Protein AF-A0A967PQ58-F1 (afdb_monomer_lite)

Secondary structure (DSSP, 8-state):
-HHHHHHHHHHHHTTS-EEEEE--GGG--HHHHHHHHHHHTS-TTS-EEEEE---GGG--TT-HHHHHHHHHHH--

Radius of gyration: 12.93 Å; chains: 1; bounding box: 29×26×34 Å

Foldseek 3Di:
DLVVVLVVQQVVQVVHQEEAEAEACLPDDPVVLVSVLSNLPDDPPGSYHYHYDHDPVSDDVPRNVVVSVVVVVVVD

Structure (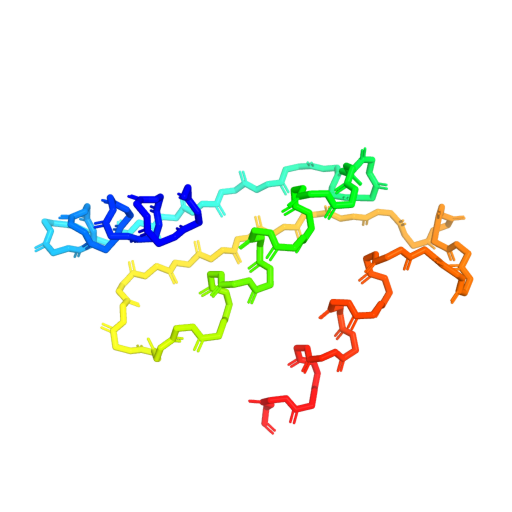mmCIF, N/CA/C/O backbone):
data_AF-A0A967PQ58-F1
#
_entry.id   AF-A0A967PQ58-F1
#
loop_
_atom_site.group_PDB
_atom_site.id
_atom_site.type_symbol
_atom_site.label_atom_id
_atom_site.label_alt_id
_atom_site.label_comp_id
_atom_site.label_asym_id
_atom_site.label_entity_id
_atom_site.label_seq_id
_atom_site.pdbx_PDB_ins_code
_atom_site.Cartn_x
_atom_site.Cartn_y
_atom_site.Cartn_z
_atom_site.occupancy
_atom_site.B_iso_or_equiv
_atom_site.auth_seq_id
_atom_site.auth_comp_id
_atom_site.auth_asym_id
_atom_site.auth_atom_id
_atom_site.pdbx_PDB_model_num
ATOM 1 N N . LEU A 1 1 ? 6.565 9.442 9.496 1.00 87.75 1 LEU A N 1
ATOM 2 C CA . LEU A 1 1 ? 5.465 9.436 8.503 1.00 87.75 1 LEU A CA 1
ATOM 3 C C . LEU A 1 1 ? 4.895 8.037 8.306 1.00 87.75 1 LEU A C 1
ATOM 5 O O . LEU A 1 1 ? 3.701 7.886 8.492 1.00 87.75 1 LEU A O 1
ATOM 9 N N . PHE A 1 2 ? 5.714 7.034 7.967 1.00 91.69 2 PHE A N 1
ATOM 10 C CA . PHE A 1 2 ? 5.219 5.679 7.677 1.00 91.69 2 PHE A CA 1
ATOM 11 C C . PHE A 1 2 ? 4.472 5.043 8.852 1.00 91.69 2 PHE A C 1
ATOM 13 O O . PHE A 1 2 ? 3.318 4.666 8.686 1.00 91.69 2 PHE A O 1
ATOM 20 N N . GLU A 1 3 ? 5.069 5.072 10.046 1.00 92.56 3 GLU A N 1
ATOM 21 C CA . GLU A 1 3 ? 4.413 4.591 11.271 1.00 92.56 3 GLU A CA 1
ATOM 22 C C . GLU A 1 3 ? 3.076 5.288 11.532 1.00 92.56 3 GLU A C 1
ATOM 24 O O . GLU A 1 3 ? 2.079 4.633 11.775 1.00 92.56 3 GLU A O 1
ATOM 29 N N . ALA A 1 4 ? 3.008 6.613 11.373 1.00 94.62 4 ALA A N 1
ATOM 30 C CA . ALA A 1 4 ? 1.769 7.355 11.608 1.00 94.62 4 ALA A CA 1
ATOM 31 C C . ALA A 1 4 ? 0.629 6.932 10.661 1.00 94.62 4 ALA A C 1
ATOM 33 O O . ALA A 1 4 ? -0.529 6.906 11.066 1.00 94.62 4 ALA A O 1
ATOM 34 N N . VAL A 1 5 ? 0.942 6.596 9.404 1.00 92.88 5 VAL A N 1
ATOM 35 C CA . VAL A 1 5 ? -0.056 6.077 8.453 1.00 92.88 5 VAL A CA 1
ATOM 36 C C . VAL A 1 5 ? -0.439 4.642 8.796 1.00 92.88 5 VAL A C 1
ATOM 38 O O . VAL A 1 5 ? -1.618 4.299 8.738 1.00 92.88 5 VAL A O 1
ATOM 41 N N . ALA A 1 6 ? 0.530 3.814 9.180 1.00 91.44 6 ALA A N 1
ATOM 42 C CA . ALA A 1 6 ? 0.267 2.451 9.618 1.00 91.44 6 ALA A CA 1
ATOM 43 C C . ALA A 1 6 ? -0.628 2.423 10.868 1.00 91.44 6 ALA A C 1
ATOM 45 O O . ALA A 1 6 ? -1.631 1.717 10.877 1.00 91.44 6 ALA A O 1
ATOM 46 N N . ASP A 1 7 ? -0.335 3.256 11.865 1.00 92.38 7 ASP A N 1
ATOM 47 C CA . ASP A 1 7 ? -1.111 3.372 13.101 1.00 92.38 7 ASP A CA 1
ATOM 48 C C . ASP A 1 7 ? -2.515 3.934 12.839 1.00 92.38 7 ASP A C 1
ATOM 50 O O . ASP A 1 7 ? -3.492 3.492 13.447 1.00 92.38 7 ASP A O 1
ATOM 54 N N . LEU A 1 8 ? -2.648 4.873 11.894 1.00 93.06 8 LEU A N 1
ATOM 55 C CA . LEU A 1 8 ? -3.951 5.362 11.445 1.00 93.06 8 LEU A CA 1
ATOM 56 C C . LEU A 1 8 ? -4.794 4.221 10.862 1.00 93.06 8 LEU A C 1
ATOM 58 O O . LEU A 1 8 ? -5.945 4.039 11.263 1.00 93.06 8 LEU A O 1
ATOM 62 N N . LEU A 1 9 ? -4.223 3.446 9.937 1.00 91.75 9 LEU A N 1
ATOM 63 C CA . LEU A 1 9 ? -4.905 2.310 9.317 1.00 91.75 9 LEU A CA 1
ATOM 64 C C . LEU A 1 9 ? -5.237 1.234 10.349 1.00 91.75 9 LEU A C 1
ATOM 66 O O . LEU A 1 9 ? -6.354 0.722 10.362 1.00 91.75 9 LEU A O 1
ATOM 70 N N . GLU A 1 10 ? -4.314 0.939 11.260 1.00 91.50 10 GLU A N 1
ATOM 71 C CA . GLU A 1 10 ? -4.542 0.003 12.354 1.00 91.50 10 GLU A CA 1
ATOM 72 C C . GLU A 1 10 ? -5.715 0.459 13.229 1.00 91.50 10 GLU A C 1
ATOM 74 O O . GLU A 1 10 ? -6.639 -0.320 13.468 1.00 91.50 10 GLU A O 1
ATOM 79 N N . GLY A 1 11 ? -5.761 1.738 13.609 1.00 93.00 11 GLY A N 1
ATOM 80 C CA . GLY A 1 11 ? -6.881 2.321 14.347 1.00 93.00 11 GLY A CA 1
ATOM 81 C C . GLY A 1 11 ? -8.225 2.202 13.618 1.00 93.00 11 GLY A C 1
ATOM 82 O O . GLY A 1 11 ? -9.259 1.994 14.260 1.00 93.00 11 GLY A O 1
ATOM 83 N N . MET A 1 12 ? -8.231 2.270 12.282 1.00 93.44 12 MET A N 1
ATOM 84 C CA . MET A 1 12 ? -9.426 1.993 11.476 1.00 93.44 12 MET A CA 1
ATOM 85 C C . MET A 1 12 ? -9.811 0.509 11.541 1.00 93.44 12 MET A C 1
ATOM 87 O O . MET A 1 12 ? -10.989 0.200 11.737 1.00 93.44 12 MET A O 1
ATOM 91 N N . THR A 1 13 ? -8.832 -0.403 11.472 1.00 92.94 13 THR A N 1
ATOM 92 C CA . THR A 1 13 ? -9.088 -1.853 11.546 1.00 92.94 13 THR A CA 1
ATOM 93 C C . THR A 1 13 ? -9.663 -2.330 12.878 1.00 92.94 13 THR A C 1
ATOM 95 O O . THR A 1 13 ? -10.364 -3.343 12.917 1.00 92.94 13 THR A O 1
ATOM 98 N N . GLN A 1 14 ? -9.425 -1.584 13.965 1.00 92.12 14 GLN A N 1
ATOM 99 C CA . GLN A 1 14 ? -10.027 -1.863 15.275 1.00 92.12 14 GLN A CA 1
ATOM 100 C C . GLN A 1 14 ? -11.546 -1.644 15.284 1.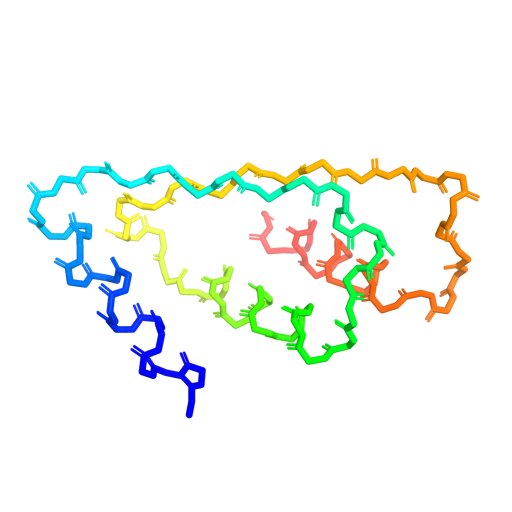00 92.12 14 GLN A C 1
ATOM 102 O O . GLN A 1 14 ? -12.255 -2.235 16.096 1.00 92.12 14 GLN A O 1
ATOM 107 N N . ARG A 1 15 ? -12.064 -0.795 14.387 1.00 92.38 15 ARG A N 1
ATOM 108 C CA . ARG A 1 15 ? -13.496 -0.468 14.298 1.00 92.38 15 ARG A CA 1
ATOM 109 C C . ARG A 1 15 ? -14.227 -1.356 13.296 1.00 92.38 15 ARG A C 1
ATOM 111 O O . ARG A 1 15 ? -15.359 -1.753 13.550 1.00 92.38 15 ARG A O 1
ATOM 118 N N . ALA A 1 16 ? -13.591 -1.653 12.166 1.00 93.00 16 ALA A N 1
ATOM 119 C CA . ALA A 1 16 ? -14.144 -2.480 11.099 1.00 93.00 16 ALA A CA 1
ATOM 120 C C . ALA A 1 16 ? -13.020 -3.060 10.234 1.00 93.00 16 ALA A C 1
ATOM 122 O O . ALA A 1 16 ? -11.934 -2.499 10.181 1.00 93.00 16 ALA A O 1
ATOM 123 N N . SER A 1 17 ? -13.280 -4.149 9.512 1.00 93.94 17 SER A N 1
ATOM 124 C CA . SER A 1 17 ? -12.331 -4.643 8.507 1.00 93.94 17 SER A CA 1
ATOM 125 C C . SER A 1 17 ? -12.141 -3.605 7.396 1.00 93.94 17 SER A C 1
ATOM 127 O O . SER A 1 17 ? -13.121 -3.069 6.879 1.00 93.94 17 SER A O 1
ATOM 129 N N . VAL A 1 18 ? -10.890 -3.337 7.019 1.00 93.94 18 VAL A N 1
ATOM 130 C CA . VAL A 1 18 ? -10.529 -2.333 6.008 1.00 93.94 18 VAL A CA 1
ATOM 131 C C . VAL A 1 18 ? -10.030 -3.032 4.749 1.00 93.94 18 VAL A C 1
ATOM 133 O O . VAL A 1 18 ? -9.182 -3.920 4.823 1.00 93.94 18 VAL A O 1
ATOM 136 N N . VAL A 1 19 ? -10.529 -2.601 3.589 1.00 94.75 19 VAL A N 1
ATOM 137 C CA . VAL A 1 19 ? -9.982 -2.981 2.282 1.00 94.75 19 VAL A CA 1
ATOM 138 C C . VAL A 1 19 ? -9.354 -1.746 1.650 1.00 94.75 19 VAL A C 1
ATOM 140 O O . VAL A 1 19 ? -10.045 -0.766 1.381 1.00 94.75 19 VAL A O 1
ATOM 143 N N . MET A 1 20 ? -8.046 -1.792 1.425 1.00 93.38 20 MET A N 1
ATOM 144 C CA . MET A 1 20 ? -7.305 -0.776 0.689 1.00 93.38 20 MET A CA 1
ATOM 145 C C . MET A 1 20 ? -7.116 -1.252 -0.748 1.00 93.38 20 MET A C 1
ATOM 147 O O . MET A 1 20 ? -6.457 -2.263 -0.979 1.00 93.38 20 MET A O 1
ATOM 151 N N . VAL A 1 21 ? -7.687 -0.520 -1.702 1.00 95.62 21 VAL A N 1
ATOM 152 C CA . VAL A 1 21 ? -7.530 -0.789 -3.136 1.00 95.62 21 VAL A CA 1
ATOM 153 C C . VAL A 1 21 ? -6.552 0.223 -3.720 1.00 95.62 21 VAL A C 1
ATOM 155 O O . VAL A 1 21 ? -6.762 1.426 -3.576 1.00 95.62 21 VAL A O 1
ATOM 158 N N . ILE A 1 22 ? -5.489 -0.262 -4.357 1.00 94.56 22 ILE A N 1
ATOM 159 C CA . ILE A 1 22 ? -4.473 0.556 -5.022 1.00 94.56 22 ILE A CA 1
ATOM 160 C C . ILE A 1 22 ? -4.476 0.202 -6.505 1.00 94.56 22 ILE A C 1
ATOM 162 O O . ILE A 1 22 ? -4.138 -0.925 -6.869 1.00 94.56 22 ILE A O 1
ATOM 166 N N . ASP A 1 23 ? -4.858 1.160 -7.344 1.00 94.00 23 ASP A N 1
ATOM 167 C CA . ASP A 1 23 ? -4.812 0.986 -8.793 1.00 94.00 23 ASP A CA 1
ATOM 168 C C . ASP A 1 23 ? -3.463 1.438 -9.366 1.00 94.00 23 ASP A C 1
ATOM 170 O O . ASP A 1 23 ? -2.779 2.273 -8.769 1.00 94.00 23 ASP A O 1
ATOM 174 N N . ASP A 1 24 ? -3.080 0.871 -10.508 1.00 92.19 24 ASP A N 1
ATOM 175 C CA . ASP A 1 24 ? -1.884 1.232 -11.275 1.00 92.19 24 ASP A CA 1
ATOM 176 C C . ASP A 1 24 ? -0.583 1.330 -10.450 1.00 92.19 24 ASP A C 1
ATOM 178 O O . ASP A 1 24 ? 0.258 2.200 -10.675 1.00 92.19 24 ASP A O 1
ATOM 182 N N . LEU A 1 25 ? -0.334 0.376 -9.545 1.00 92.44 25 LEU A N 1
ATOM 183 C CA . LEU A 1 25 ? 0.817 0.397 -8.627 1.00 92.44 25 LEU A CA 1
ATOM 184 C C . LEU A 1 25 ? 2.183 0.497 -9.340 1.00 92.44 25 LEU A C 1
ATOM 186 O O . LEU A 1 25 ? 3.149 0.995 -8.769 1.00 92.44 25 LEU A O 1
ATOM 190 N N . HIS A 1 26 ? 2.271 0.052 -10.593 1.00 90.56 26 HIS A N 1
ATOM 191 C CA . HIS A 1 26 ? 3.448 0.225 -11.449 1.00 90.56 26 HIS A CA 1
ATOM 192 C C . HIS A 1 26 ? 3.856 1.692 -11.692 1.00 90.56 26 HIS A C 1
ATOM 194 O O . HIS A 1 26 ? 5.020 1.936 -11.969 1.00 90.56 26 HIS A O 1
ATOM 200 N N . TRP A 1 27 ? 2.955 2.670 -11.545 1.00 91.50 27 TRP A N 1
ATOM 201 C CA . TRP A 1 27 ? 3.274 4.103 -11.684 1.00 91.50 27 TRP A CA 1
ATOM 202 C C . TRP A 1 27 ? 3.660 4.754 -10.351 1.00 91.50 27 TRP A C 1
ATOM 204 O O . TRP A 1 27 ? 3.980 5.944 -10.308 1.00 91.50 27 TRP A O 1
ATOM 214 N N . ALA A 1 28 ? 3.614 4.000 -9.249 1.00 91.94 28 ALA A N 1
ATOM 215 C CA . ALA A 1 28 ? 3.923 4.525 -7.932 1.00 91.94 28 ALA A CA 1
ATOM 216 C C . ALA A 1 28 ? 5.406 4.891 -7.820 1.00 91.94 28 ALA A C 1
ATOM 218 O O . ALA A 1 28 ? 6.303 4.139 -8.211 1.00 91.94 28 ALA A O 1
ATOM 219 N N . ASP A 1 29 ? 5.665 6.046 -7.216 1.00 90.94 29 ASP A N 1
ATOM 220 C CA . ASP A 1 29 ? 7.022 6.468 -6.928 1.00 90.94 29 ASP A CA 1
ATOM 221 C C . ASP A 1 29 ? 7.674 5.584 -5.847 1.00 90.94 29 ASP A C 1
ATOM 223 O O . ASP A 1 29 ? 7.036 4.837 -5.093 1.00 90.94 29 ASP A O 1
ATOM 227 N N . LYS A 1 30 ? 9.002 5.668 -5.755 1.00 90.19 30 LYS A N 1
ATOM 228 C CA . LYS A 1 30 ? 9.773 4.879 -4.789 1.00 90.19 30 LYS A CA 1
ATOM 229 C C . LYS A 1 30 ? 9.307 5.090 -3.332 1.00 90.19 30 LYS A C 1
ATOM 231 O O . LYS A 1 30 ? 9.179 4.088 -2.626 1.00 90.19 30 LYS A O 1
ATOM 236 N N . PRO A 1 31 ? 9.047 6.321 -2.842 1.00 92.50 31 PRO A N 1
ATOM 237 C CA . PRO A 1 31 ? 8.494 6.529 -1.503 1.00 92.50 31 PRO A CA 1
ATOM 238 C C . PRO A 1 31 ? 7.160 5.810 -1.254 1.00 92.50 31 PRO A C 1
ATOM 240 O O . PRO A 1 31 ? 7.007 5.197 -0.195 1.00 92.50 31 PRO A O 1
ATOM 243 N N . SER A 1 32 ? 6.229 5.821 -2.213 1.00 93.00 32 SER A N 1
ATOM 244 C CA . SER A 1 32 ? 4.937 5.128 -2.091 1.00 93.00 32 SER A CA 1
ATOM 245 C C . SER A 1 32 ? 5.110 3.615 -1.996 1.00 93.00 32 SER A C 1
ATOM 247 O O . SER A 1 32 ? 4.505 2.964 -1.144 1.00 93.00 32 SER A O 1
ATOM 249 N N . LEU A 1 33 ? 6.006 3.049 -2.805 1.00 92.38 33 LEU A N 1
ATOM 250 C CA . LEU A 1 33 ? 6.329 1.621 -2.761 1.00 92.38 33 LEU A CA 1
ATOM 251 C C . LEU A 1 33 ? 6.997 1.215 -1.438 1.00 92.38 33 LEU A C 1
ATOM 253 O O . LEU A 1 33 ? 6.710 0.148 -0.893 1.00 92.38 33 LEU A O 1
ATOM 257 N N . LEU A 1 34 ? 7.843 2.080 -0.871 1.00 91.88 34 LEU A N 1
ATOM 258 C CA . LEU A 1 34 ? 8.435 1.856 0.449 1.00 91.88 34 LEU A CA 1
ATOM 259 C C . LEU A 1 34 ? 7.392 1.913 1.575 1.00 91.88 34 LEU A C 1
ATOM 261 O O . LEU A 1 34 ? 7.488 1.117 2.511 1.00 91.88 34 LEU A O 1
ATOM 265 N N . MET A 1 35 ? 6.402 2.807 1.483 1.00 92.56 35 MET A N 1
ATOM 266 C CA . MET A 1 35 ? 5.268 2.847 2.413 1.00 92.56 35 MET A CA 1
ATOM 267 C C . MET A 1 35 ? 4.451 1.557 2.323 1.00 92.56 35 MET A C 1
ATOM 269 O O . MET A 1 35 ? 4.164 0.940 3.346 1.00 92.56 35 MET A O 1
ATOM 273 N N . LEU A 1 36 ? 4.119 1.111 1.109 1.00 92.00 36 LEU A N 1
ATOM 274 C CA . LEU A 1 36 ? 3.390 -0.139 0.907 1.00 92.00 36 LEU A CA 1
ATOM 275 C C . LEU A 1 36 ? 4.155 -1.323 1.513 1.00 92.00 36 LEU A C 1
ATOM 277 O O . LEU A 1 36 ? 3.585 -2.098 2.277 1.00 92.00 36 LEU A O 1
ATOM 281 N N . ARG A 1 37 ? 5.467 -1.420 1.266 1.00 89.81 37 ARG A N 1
ATOM 282 C CA . ARG A 1 37 ? 6.315 -2.453 1.881 1.00 89.81 37 ARG A CA 1
ATOM 283 C C . ARG A 1 37 ? 6.313 -2.381 3.409 1.00 89.81 37 ARG A C 1
ATOM 285 O O . ARG A 1 37 ? 6.337 -3.414 4.069 1.00 89.81 37 ARG A O 1
ATOM 292 N N . HIS A 1 38 ? 6.300 -1.178 3.976 1.00 90.38 38 HIS A N 1
ATOM 293 C CA . HIS A 1 38 ? 6.202 -0.994 5.421 1.00 90.38 38 HIS A CA 1
ATOM 294 C C . HIS A 1 38 ? 4.870 -1.525 5.979 1.00 90.38 38 HIS A C 1
ATOM 296 O O . HIS A 1 38 ? 4.882 -2.227 6.987 1.00 90.38 38 HIS A O 1
ATOM 302 N N . LEU A 1 39 ? 3.749 -1.268 5.295 1.00 89.56 39 LEU A N 1
ATOM 303 C CA . LEU A 1 39 ? 2.429 -1.783 5.683 1.00 89.56 39 LEU A CA 1
ATOM 304 C C . LEU A 1 39 ? 2.342 -3.311 5.589 1.00 89.56 39 LEU A C 1
ATOM 306 O O . LEU A 1 39 ? 1.775 -3.945 6.471 1.00 89.56 39 LEU A O 1
ATOM 310 N N . LEU A 1 40 ? 2.929 -3.906 4.549 1.00 87.19 40 LEU A N 1
ATOM 311 C CA . LEU A 1 40 ? 2.878 -5.353 4.306 1.00 87.19 40 LEU A CA 1
ATOM 312 C C . LEU A 1 40 ? 3.660 -6.182 5.335 1.00 87.19 40 LEU A C 1
ATOM 314 O O . LEU A 1 40 ? 3.347 -7.349 5.536 1.00 87.19 40 LEU A O 1
ATOM 318 N N . ARG A 1 41 ? 4.645 -5.577 6.008 1.00 85.19 41 ARG A N 1
ATOM 319 C CA . ARG A 1 41 ? 5.447 -6.219 7.062 1.00 85.19 41 ARG A CA 1
ATOM 320 C C . ARG A 1 41 ? 4.776 -6.242 8.435 1.00 85.19 41 ARG A C 1
ATOM 322 O O . ARG A 1 41 ? 5.337 -6.808 9.375 1.00 85.19 41 ARG A O 1
ATOM 329 N N . ARG A 1 42 ? 3.621 -5.590 8.593 1.00 78.62 42 ARG A N 1
ATOM 330 C CA . ARG A 1 42 ? 2.868 -5.622 9.851 1.00 78.62 42 ARG A CA 1
ATOM 331 C C . ARG A 1 42 ? 2.283 -7.032 10.060 1.00 78.62 42 ARG A C 1
ATOM 333 O O . ARG A 1 42 ? 1.949 -7.715 9.093 1.00 78.62 42 ARG A O 1
ATOM 340 N N . PRO A 1 43 ? 2.177 -7.498 11.315 1.00 72.12 43 PRO A N 1
ATOM 341 C CA . PRO A 1 43 ? 1.681 -8.837 11.610 1.00 72.12 43 PRO A CA 1
ATOM 342 C C . PRO A 1 43 ? 0.247 -9.044 11.102 1.00 72.12 43 PRO A C 1
ATOM 344 O O . PRO A 1 43 ? -0.582 -8.140 11.149 1.00 72.12 43 PRO A O 1
ATOM 347 N N . ALA A 1 44 ?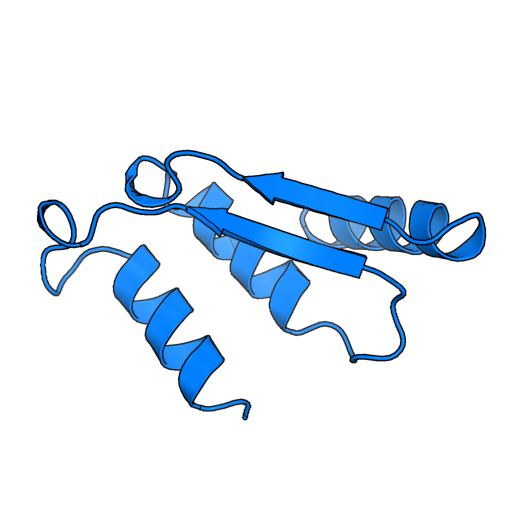 -0.070 -10.276 10.693 1.00 67.31 44 ALA A N 1
ATOM 348 C CA . ALA A 1 44 ? -1.371 -10.674 10.133 1.00 67.31 44 ALA A CA 1
ATOM 349 C C . ALA A 1 44 ? -2.578 -10.511 11.088 1.00 67.31 44 ALA A C 1
ATOM 351 O O . ALA A 1 44 ? -3.702 -10.874 10.749 1.00 67.31 44 ALA A O 1
ATOM 352 N N . THR A 1 45 ? -2.364 -9.993 12.297 1.00 65.31 45 THR A N 1
ATOM 353 C CA . THR A 1 45 ? -3.410 -9.704 13.283 1.00 65.31 45 THR A CA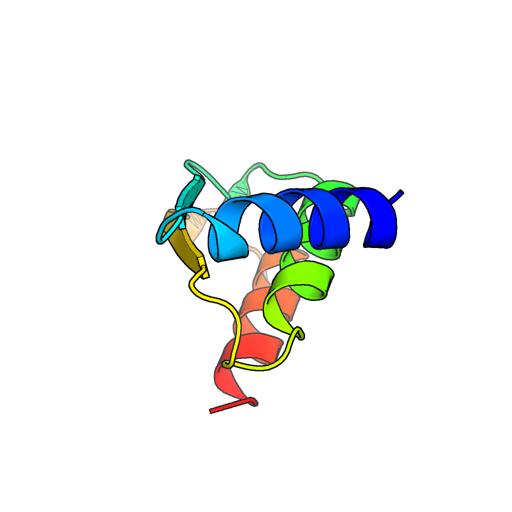 1
ATOM 354 C C . THR A 1 45 ? -4.247 -8.475 12.918 1.00 65.31 45 THR A C 1
ATOM 356 O O . THR A 1 45 ? -5.320 -8.276 13.490 1.00 65.31 45 THR A O 1
ATOM 359 N N . THR A 1 46 ? -3.798 -7.655 11.965 1.00 78.69 46 THR A N 1
ATOM 360 C CA . THR A 1 46 ? -4.525 -6.475 11.484 1.00 78.69 46 THR A CA 1
ATOM 361 C C . THR A 1 46 ? -5.624 -6.883 10.492 1.00 78.69 46 THR A C 1
ATOM 363 O O . THR A 1 46 ? -5.368 -7.611 9.536 1.00 78.69 46 THR A O 1
ATOM 366 N N . ARG A 1 47 ? -6.865 -6.396 10.668 1.00 90.12 47 ARG A N 1
ATOM 367 C CA . ARG A 1 47 ? -8.000 -6.666 9.750 1.00 90.12 47 ARG A CA 1
ATOM 368 C C . ARG A 1 47 ? -7.931 -5.805 8.480 1.00 90.12 47 ARG A C 1
ATOM 370 O O . ARG A 1 47 ? -8.899 -5.126 8.135 1.00 90.12 47 ARG A O 1
ATOM 377 N N . LEU A 1 48 ? -6.770 -5.794 7.830 1.00 91.12 48 LEU A N 1
ATOM 378 C CA . LEU A 1 48 ? -6.468 -5.009 6.637 1.00 91.12 48 LEU A CA 1
ATOM 379 C C . LEU A 1 48 ? -6.231 -5.944 5.449 1.00 91.12 48 LEU A C 1
ATOM 381 O O . LEU A 1 48 ? -5.311 -6.756 5.467 1.00 91.12 48 LEU A O 1
ATOM 385 N N . LEU A 1 49 ? -7.034 -5.796 4.399 1.00 91.88 49 LEU A N 1
ATOM 386 C CA . LEU A 1 49 ? -6.784 -6.403 3.095 1.00 91.88 49 LEU A CA 1
ATOM 387 C C . LEU A 1 49 ? -6.251 -5.330 2.147 1.00 91.88 49 LEU A C 1
ATOM 389 O O . LEU A 1 49 ? -6.912 -4.314 1.947 1.00 91.88 49 LEU A O 1
ATOM 393 N N . ILE A 1 50 ? -5.092 -5.569 1.536 1.00 91.81 50 ILE A N 1
ATOM 394 C CA . ILE A 1 50 ? -4.560 -4.710 0.474 1.00 91.81 50 ILE A CA 1
ATOM 395 C C . ILE A 1 50 ? -4.747 -5.427 -0.863 1.00 91.81 50 ILE A C 1
ATOM 397 O O . ILE A 1 50 ? -4.220 -6.520 -1.065 1.00 91.81 50 ILE A O 1
ATOM 401 N N . LEU A 1 51 ? -5.499 -4.808 -1.770 1.00 93.56 51 LEU A N 1
ATOM 402 C CA . LEU A 1 51 ? -5.667 -5.243 -3.151 1.00 93.56 51 LEU A CA 1
ATOM 403 C C . LEU A 1 51 ? -4.957 -4.238 -4.050 1.00 93.56 51 LEU A C 1
ATOM 405 O O . LEU A 1 51 ? -5.304 -3.061 -4.049 1.00 93.56 51 LEU A O 1
ATOM 409 N N . ALA A 1 52 ? -3.966 -4.698 -4.805 1.00 93.12 52 ALA A N 1
ATOM 410 C CA . 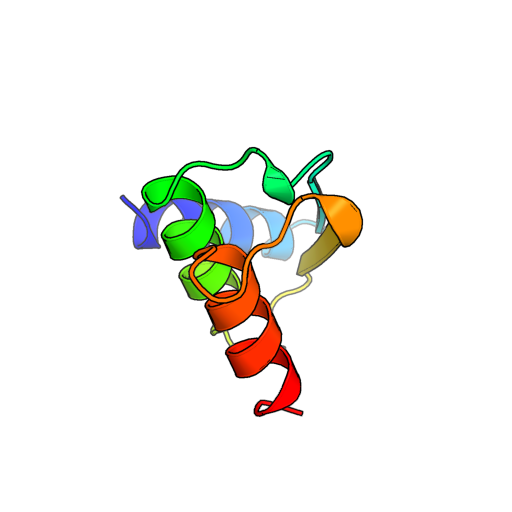ALA A 1 52 ? -3.212 -3.848 -5.712 1.00 93.12 52 ALA A CA 1
ATOM 411 C C . ALA A 1 52 ? -3.205 -4.425 -7.126 1.00 93.12 52 ALA A C 1
ATOM 413 O O . ALA A 1 52 ? -3.019 -5.631 -7.306 1.00 93.12 52 ALA A O 1
ATOM 414 N N . THR A 1 53 ? -3.379 -3.562 -8.120 1.00 92.88 53 THR A N 1
ATOM 415 C CA . THR A 1 53 ? -3.233 -3.893 -9.541 1.00 92.88 53 THR A CA 1
ATOM 416 C C . THR A 1 53 ? -1.922 -3.305 -10.058 1.00 92.88 53 THR A C 1
ATOM 418 O O . THR A 1 53 ? -1.456 -2.255 -9.617 1.00 92.88 53 THR A O 1
ATOM 421 N N . TYR A 1 54 ? -1.276 -4.005 -10.983 1.00 91.69 54 TYR A N 1
ATOM 422 C CA . TYR A 1 54 ? -0.098 -3.499 -11.678 1.00 91.69 54 TYR A CA 1
ATOM 423 C C . TYR A 1 54 ? -0.012 -4.128 -13.065 1.00 91.69 54 TYR A C 1
ATOM 425 O O . TYR A 1 54 ? -0.565 -5.206 -13.303 1.00 91.69 54 TYR A O 1
ATOM 433 N N . ARG A 1 55 ? 0.700 -3.465 -13.977 1.00 88.19 55 ARG A N 1
ATOM 434 C CA . ARG A 1 55 ? 0.971 -3.982 -15.316 1.00 88.19 55 ARG A CA 1
ATOM 435 C C . ARG A 1 55 ? 2.391 -4.538 -15.382 1.00 88.19 55 ARG A C 1
ATOM 437 O O . ARG A 1 55 ? 3.348 -3.821 -15.121 1.00 88.19 55 ARG A O 1
ATOM 444 N N . ASP A 1 56 ? 2.520 -5.813 -15.744 1.00 78.94 56 ASP A N 1
ATOM 445 C CA . ASP A 1 56 ? 3.818 -6.505 -15.811 1.00 78.94 56 ASP A CA 1
ATOM 446 C C . ASP A 1 56 ? 4.690 -6.031 -16.989 1.00 78.94 56 ASP A C 1
ATOM 448 O O . ASP A 1 56 ? 5.911 -6.078 -16.923 1.00 78.94 56 ASP A O 1
ATOM 452 N N . THR A 1 57 ? 4.081 -5.506 -18.061 1.00 77.19 57 THR A N 1
ATOM 453 C CA . THR A 1 57 ? 4.819 -5.015 -19.243 1.00 77.19 57 THR A CA 1
ATOM 454 C C . THR A 1 57 ? 5.689 -3.794 -18.964 1.00 77.19 57 THR A C 1
ATOM 456 O O . THR A 1 57 ? 6.608 -3.528 -19.733 1.00 77.19 57 THR A O 1
ATOM 459 N N . ASP A 1 58 ? 5.405 -3.076 -17.878 1.00 68.06 58 ASP A N 1
ATOM 460 C CA . ASP A 1 58 ? 6.048 -1.804 -17.539 1.00 68.06 58 ASP A CA 1
ATOM 461 C C . ASP A 1 58 ? 7.059 -1.971 -16.389 1.00 68.06 58 ASP A C 1
ATOM 463 O O . ASP A 1 58 ? 7.678 -1.007 -15.941 1.00 68.06 58 ASP A O 1
ATOM 467 N N . LEU A 1 59 ? 7.249 -3.207 -15.911 1.00 71.69 59 LEU A N 1
ATOM 468 C CA . LEU A 1 59 ? 8.233 -3.559 -14.896 1.00 71.69 59 LEU A CA 1
ATOM 469 C C . LEU A 1 59 ? 9.528 -4.021 -15.562 1.00 71.69 59 LEU A C 1
ATOM 471 O O . LEU A 1 59 ? 9.711 -5.199 -15.872 1.00 71.69 59 LEU A O 1
ATOM 475 N N . ASP A 1 60 ? 10.472 -3.101 -15.753 1.00 68.62 60 ASP A N 1
ATOM 476 C CA . ASP A 1 60 ? 11.853 -3.520 -15.978 1.00 68.62 60 ASP A CA 1
ATOM 477 C C . ASP A 1 60 ? 12.428 -4.195 -14.710 1.00 68.62 60 ASP A C 1
ATOM 479 O O . ASP A 1 60 ? 11.911 -4.051 -13.599 1.00 68.62 60 ASP A O 1
ATOM 483 N N . ARG A 1 61 ? 13.515 -4.969 -14.849 1.00 63.31 61 ARG A N 1
ATOM 484 C CA . ARG A 1 61 ? 14.134 -5.682 -13.709 1.00 63.31 61 ARG A CA 1
ATOM 485 C C . ARG A 1 61 ? 14.683 -4.750 -12.619 1.00 63.31 61 ARG A C 1
ATOM 487 O O . ARG A 1 61 ? 15.028 -5.237 -11.549 1.00 63.31 61 ARG A O 1
ATOM 494 N N . SER A 1 62 ? 14.806 -3.453 -12.895 1.00 73.44 62 SER A N 1
ATOM 495 C CA . SER A 1 62 ? 15.231 -2.427 -11.938 1.00 73.44 62 SER A CA 1
ATOM 496 C C . SER A 1 62 ? 14.062 -1.710 -11.259 1.00 73.44 62 SER A C 1
ATOM 498 O O . SER A 1 62 ? 14.292 -0.880 -10.375 1.00 73.44 62 SER A O 1
ATOM 500 N N . HIS A 1 63 ? 12.821 -2.008 -11.651 1.00 80.56 63 HIS A N 1
ATOM 501 C CA . HIS A 1 63 ? 11.661 -1.295 -11.159 1.00 80.56 63 HIS A CA 1
ATOM 502 C C . HIS A 1 63 ? 11.461 -1.581 -9.663 1.00 80.56 63 HIS A C 1
ATOM 504 O O . HIS A 1 63 ? 11.359 -2.749 -9.278 1.00 80.56 63 HIS A O 1
ATOM 510 N N . PRO A 1 64 ? 11.323 -0.561 -8.793 1.00 81.25 64 PRO A N 1
ATOM 511 C CA . PRO A 1 64 ? 11.243 -0.778 -7.345 1.00 81.25 64 PRO A CA 1
ATOM 512 C C . PRO A 1 64 ? 10.063 -1.660 -6.904 1.00 81.25 64 PRO A C 1
ATOM 514 O O . PRO A 1 64 ? 10.116 -2.285 -5.847 1.00 81.25 64 PRO A O 1
ATOM 517 N N . LEU A 1 65 ? 8.997 -1.742 -7.711 1.00 84.00 65 LEU A N 1
ATOM 518 C CA . LEU A 1 65 ? 7.872 -2.650 -7.457 1.00 84.00 65 LEU A CA 1
ATOM 519 C C . LEU A 1 65 ? 8.275 -4.130 -7.581 1.00 84.00 65 LEU A C 1
ATOM 521 O O . LEU A 1 65 ? 7.745 -4.956 -6.843 1.00 84.00 65 LEU A O 1
ATOM 525 N N . ALA A 1 66 ? 9.226 -4.473 -8.455 1.00 83.81 66 ALA A N 1
ATOM 526 C CA . ALA A 1 66 ? 9.700 -5.847 -8.603 1.00 83.81 66 ALA A CA 1
ATOM 527 C C . ALA A 1 66 ? 10.319 -6.368 -7.294 1.00 83.81 66 ALA A C 1
ATOM 529 O O . ALA A 1 66 ? 10.013 -7.485 -6.873 1.00 83.81 66 ALA A O 1
ATOM 530 N N . ASP A 1 67 ? 11.100 -5.530 -6.604 1.00 83.31 67 ASP A N 1
ATOM 531 C CA . ASP A 1 67 ? 11.683 -5.855 -5.297 1.00 83.31 67 ASP A CA 1
ATOM 532 C C . ASP A 1 67 ? 10.601 -6.071 -4.230 1.00 83.31 67 ASP A C 1
ATOM 534 O O . ASP A 1 67 ? 10.644 -7.050 -3.485 1.00 83.31 67 ASP A O 1
ATOM 538 N N . VAL A 1 68 ? 9.588 -5.196 -4.182 1.00 84.75 68 VAL A N 1
ATOM 539 C CA . VAL A 1 68 ? 8.470 -5.316 -3.227 1.00 84.75 68 VAL A CA 1
ATOM 540 C C . VAL A 1 68 ? 7.681 -6.609 -3.461 1.00 84.75 68 VAL A C 1
ATOM 542 O O . VAL A 1 68 ? 7.357 -7.318 -2.508 1.00 84.75 68 VAL A O 1
ATOM 545 N N . LEU A 1 69 ? 7.404 -6.958 -4.720 1.00 85.06 69 LEU A N 1
ATOM 546 C CA . LEU A 1 69 ? 6.720 -8.206 -5.071 1.00 85.06 69 LEU A CA 1
ATOM 547 C C . LEU A 1 69 ? 7.571 -9.444 -4.742 1.00 85.06 69 LEU A C 1
ATOM 549 O O . LEU A 1 69 ? 7.028 -10.468 -4.322 1.00 85.06 69 LEU A O 1
ATOM 553 N N . ALA A 1 70 ? 8.893 -9.369 -4.917 1.00 83.88 70 ALA A N 1
ATOM 554 C CA . ALA A 1 70 ? 9.811 -10.447 -4.561 1.00 83.88 70 ALA A CA 1
ATOM 555 C C . ALA A 1 70 ? 9.898 -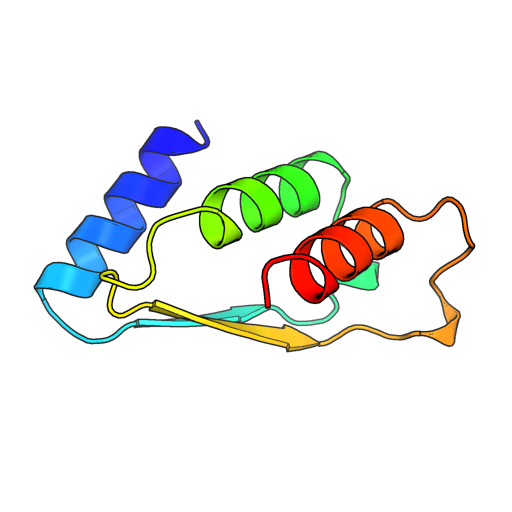10.660 -3.041 1.00 83.88 70 ALA A C 1
ATOM 557 O O . ALA A 1 70 ? 9.931 -11.806 -2.590 1.00 83.88 70 ALA A O 1
ATOM 558 N N . ASP A 1 71 ? 9.904 -9.584 -2.251 1.00 82.06 71 ASP A N 1
ATOM 559 C CA . ASP A 1 71 ? 9.844 -9.641 -0.785 1.00 82.06 71 ASP A CA 1
ATOM 560 C C . ASP A 1 71 ? 8.554 -10.339 -0.320 1.00 82.06 71 ASP A C 1
ATOM 562 O O . ASP A 1 71 ? 8.616 -11.314 0.428 1.00 82.06 71 ASP A O 1
ATOM 566 N N . LEU A 1 72 ? 7.398 -9.945 -0.865 1.00 78.25 72 LEU A N 1
ATOM 567 C CA . LEU A 1 72 ? 6.098 -10.551 -0.543 1.00 78.25 72 LEU A CA 1
ATOM 568 C C . LEU A 1 72 ? 6.005 -12.047 -0.848 1.00 78.25 72 LEU A C 1
ATOM 570 O O . LEU A 1 72 ? 5.359 -12.798 -0.120 1.00 78.25 72 LEU A O 1
ATOM 574 N N . ARG A 1 73 ? 6.623 -12.500 -1.943 1.00 79.06 73 ARG A N 1
ATOM 575 C CA . ARG A 1 73 ? 6.636 -13.927 -2.296 1.00 79.06 73 ARG A CA 1
ATOM 576 C C . ARG A 1 73 ? 7.478 -14.762 -1.332 1.00 79.06 73 ARG A C 1
ATOM 578 O O . ARG A 1 73 ? 7.234 -15.960 -1.241 1.00 79.06 73 ARG A O 1
ATOM 585 N N . ARG A 1 74 ? 8.465 -14.155 -0.665 1.00 76.62 74 ARG A N 1
ATOM 586 C CA . ARG A 1 74 ? 9.380 -14.828 0.271 1.00 76.62 74 ARG A CA 1
ATOM 587 C C . ARG A 1 74 ? 8.830 -14.933 1.691 1.00 76.62 74 ARG A C 1
ATOM 589 O O . ARG A 1 74 ? 9.244 -15.828 2.412 1.00 76.62 74 ARG A O 1
ATOM 596 N N . GLU A 1 75 ? 7.921 -14.044 2.079 1.00 67.56 75 GLU A N 1
ATOM 597 C CA . GLU A 1 75 ? 7.287 -14.023 3.408 1.00 67.56 75 GLU A CA 1
ATOM 598 C C . GLU A 1 75 ? 6.046 -14.950 3.500 1.00 67.56 75 GLU A C 1
ATOM 600 O O . GLU A 1 75 ? 5.277 -14.864 4.457 1.00 67.56 75 GLU A O 1
ATOM 605 N N . ARG A 1 76 ? 5.851 -15.843 2.515 1.00 53.69 76 ARG A N 1
ATOM 606 C CA . ARG A 1 76 ? 4.795 -16.870 2.475 1.00 53.69 76 ARG A CA 1
ATOM 607 C C . ARG A 1 76 ? 5.229 -18.209 3.058 1.00 53.69 76 ARG A C 1
ATOM 609 O O . ARG A 1 76 ? 6.382 -18.615 2.800 1.00 53.69 76 ARG A O 1
#

Sequence (76 aa):
LFEAVADLLEGMTQRASVVMVIDDLHWADKPSLLMLRHLLRRPATTRLLILATYRDTDLDRSHPLADVLADLRRER

pLDDT: mean 86.37, std 9.12, range [53.69, 95.62]